Protein AF-A0A831SPD7-F1 (afdb_monomer_lite)

Structure (mmCIF, N/CA/C/O backbone):
data_AF-A0A831SPD7-F1
#
_entry.id   AF-A0A831SPD7-F1
#
loop_
_atom_site.group_PDB
_atom_site.id
_atom_site.type_symbol
_atom_site.label_atom_id
_atom_site.label_alt_id
_atom_site.label_comp_id
_atom_site.label_asym_id
_atom_site.label_entity_id
_atom_site.label_seq_id
_atom_site.pdbx_PDB_ins_code
_atom_site.Cartn_x
_atom_site.Cartn_y
_atom_site.Cartn_z
_atom_site.occupancy
_atom_site.B_iso_or_equiv
_atom_site.auth_seq_id
_atom_site.auth_comp_id
_atom_site.auth_asym_id
_atom_site.auth_atom_id
_atom_site.pdbx_PDB_model_num
ATOM 1 N N . TYR A 1 1 ? -8.892 -6.168 -3.831 1.00 73.38 1 TYR A N 1
ATOM 2 C CA . TYR A 1 1 ? -8.685 -5.115 -2.814 1.00 73.38 1 TYR A CA 1
ATOM 3 C C . TYR A 1 1 ? -8.538 -5.792 -1.459 1.00 73.38 1 TYR A C 1
ATOM 5 O O . TYR A 1 1 ? -9.534 -6.280 -0.953 1.00 73.38 1 TYR A O 1
ATOM 13 N N . ARG A 1 2 ? -7.332 -5.883 -0.871 1.00 89.06 2 ARG A N 1
ATOM 14 C CA . ARG A 1 2 ? -7.082 -6.775 0.288 1.00 89.06 2 ARG A CA 1
ATOM 15 C C . ARG A 1 2 ? -7.954 -6.478 1.513 1.00 89.06 2 ARG A C 1
ATOM 17 O O . ARG A 1 2 ? -8.463 -7.420 2.108 1.00 89.06 2 ARG A O 1
ATOM 24 N N . LEU A 1 3 ? -8.203 -5.203 1.824 1.00 94.00 3 LEU A N 1
ATOM 25 C CA . LEU A 1 3 ? -9.157 -4.793 2.867 1.00 94.00 3 LEU A CA 1
ATOM 26 C C . LEU A 1 3 ? -10.565 -5.357 2.618 1.00 94.00 3 LEU A C 1
ATOM 28 O O . LEU A 1 3 ? -11.160 -5.958 3.507 1.00 94.00 3 LEU A O 1
ATOM 32 N N . LYS A 1 4 ? -11.068 -5.256 1.386 1.00 93.75 4 LYS A N 1
ATOM 33 C CA . LYS A 1 4 ? -12.391 -5.774 1.019 1.00 93.75 4 LYS A CA 1
ATOM 34 C C . LYS A 1 4 ? -12.427 -7.301 0.983 1.00 93.75 4 LYS A C 1
ATOM 36 O O . LYS A 1 4 ? -13.315 -7.903 1.570 1.00 93.75 4 LYS A O 1
ATOM 41 N N . ASP A 1 5 ? -11.448 -7.921 0.332 1.00 90.50 5 ASP A N 1
ATOM 42 C CA . ASP A 1 5 ? -11.459 -9.358 0.040 1.00 90.50 5 ASP A CA 1
ATOM 43 C C . ASP A 1 5 ? -11.154 -10.208 1.284 1.00 90.50 5 ASP A C 1
ATOM 45 O O . ASP A 1 5 ? -11.701 -11.298 1.429 1.00 90.50 5 ASP A O 1
ATOM 49 N N . ARG A 1 6 ? -10.280 -9.725 2.180 1.00 91.94 6 ARG A N 1
ATOM 50 C CA . ARG A 1 6 ? -9.844 -10.463 3.379 1.00 91.94 6 ARG A CA 1
ATOM 51 C C . ARG A 1 6 ? -10.540 -10.005 4.658 1.00 91.94 6 ARG A C 1
ATOM 53 O O . ARG A 1 6 ? -10.794 -10.835 5.522 1.00 91.94 6 ARG A O 1
ATOM 60 N N . TYR A 1 7 ? -10.836 -8.711 4.778 1.00 94.75 7 TYR A N 1
ATOM 61 C CA . TYR A 1 7 ? -11.390 -8.116 6.001 1.00 94.75 7 TYR A CA 1
ATOM 62 C C . TYR A 1 7 ? -12.840 -7.630 5.821 1.00 94.75 7 TYR A C 1
ATOM 64 O O . TYR A 1 7 ? -13.501 -7.244 6.784 1.00 94.75 7 TYR A O 1
ATOM 72 N N . GLY A 1 8 ? -13.381 -7.643 4.597 1.00 95.56 8 GLY A N 1
ATOM 73 C CA . GLY A 1 8 ? -14.715 -7.107 4.325 1.00 95.56 8 GLY A CA 1
ATOM 74 C C . GLY A 1 8 ? -14.842 -5.624 4.682 1.00 95.56 8 GLY A C 1
ATOM 75 O O . GLY A 1 8 ? -15.916 -5.203 5.108 1.00 95.56 8 GLY A O 1
ATOM 76 N N . ILE A 1 9 ? -13.748 -4.862 4.599 1.00 96.38 9 ILE A N 1
ATOM 77 C CA . ILE A 1 9 ? -13.720 -3.412 4.820 1.00 96.38 9 ILE A CA 1
ATOM 78 C C . ILE A 1 9 ? -13.741 -2.731 3.452 1.00 96.38 9 ILE A C 1
ATOM 80 O O . ILE A 1 9 ? -12.911 -3.041 2.595 1.00 96.38 9 ILE A O 1
ATOM 84 N N . ASP A 1 10 ? -14.676 -1.805 3.243 1.00 96.12 10 ASP A N 1
ATOM 85 C CA . ASP A 1 10 ? -14.692 -0.970 2.044 1.00 96.12 10 ASP A CA 1
ATOM 86 C C . ASP A 1 10 ? -13.773 0.249 2.241 1.00 96.12 10 ASP A C 1
ATOM 88 O O . ASP A 1 10 ? -14.102 1.125 3.039 1.00 96.12 10 ASP A O 1
ATOM 92 N N . PRO A 1 11 ? -12.638 0.356 1.524 1.00 94.00 11 PRO A N 1
ATOM 93 C CA . PRO A 1 11 ? -11.753 1.514 1.650 1.00 94.00 11 PRO A CA 1
ATOM 94 C C . PRO A 1 11 ? -12.396 2.819 1.157 1.00 94.00 11 PRO A C 1
ATOM 96 O O . PRO A 1 11 ? -11.889 3.897 1.454 1.00 94.00 11 PRO A O 1
ATOM 99 N N . SER A 1 12 ? -13.502 2.760 0.405 1.00 95.00 12 SER A N 1
ATOM 100 C CA . SER A 1 12 ? -14.238 3.958 -0.020 1.00 95.00 12 SER A CA 1
ATOM 101 C C . SER A 1 12 ? -15.302 4.418 0.974 1.00 95.00 12 SER A C 1
ATOM 103 O O . SER A 1 12 ? -15.853 5.500 0.781 1.00 95.00 12 SER A O 1
ATOM 105 N N . ASN A 1 13 ? -15.597 3.614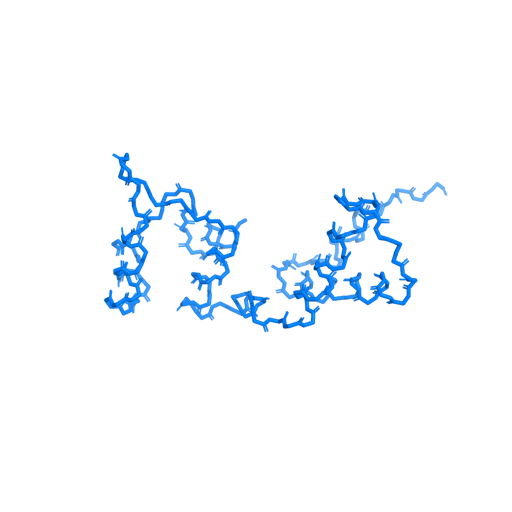 1.997 1.00 96.69 13 ASN A N 1
ATOM 106 C CA . ASN A 1 13 ? -16.519 3.948 3.074 1.00 96.69 13 ASN A CA 1
ATOM 107 C C . ASN A 1 13 ? -16.218 3.074 4.302 1.00 96.69 13 ASN A C 1
ATOM 109 O O . ASN A 1 13 ? -16.866 2.049 4.530 1.00 96.69 13 ASN A O 1
ATOM 113 N N . VAL A 1 14 ? -15.183 3.446 5.052 1.00 97.12 14 VAL A N 1
ATOM 114 C CA . VAL A 1 14 ? -14.714 2.652 6.193 1.00 97.12 14 VAL A CA 1
ATOM 115 C C . VAL A 1 14 ? -15.698 2.742 7.356 1.00 97.12 14 VAL A C 1
ATOM 117 O O . VAL A 1 14 ? -16.052 3.828 7.812 1.00 97.12 14 VAL A O 1
ATOM 120 N N . ASP A 1 15 ? -16.088 1.579 7.872 1.00 97.00 15 ASP A N 1
ATOM 121 C CA . ASP A 1 15 ? -16.881 1.448 9.090 1.00 97.00 15 ASP A CA 1
ATOM 122 C C . ASP A 1 15 ? -15.956 1.360 10.317 1.00 97.00 15 ASP A C 1
ATOM 124 O O . ASP A 1 15 ? -15.337 0.327 10.582 1.00 97.00 15 ASP A O 1
ATOM 128 N N . THR A 1 16 ? -15.845 2.455 11.067 1.00 96.50 16 THR A N 1
ATOM 129 C CA . THR A 1 16 ? -15.024 2.554 12.284 1.00 96.50 16 THR A CA 1
ATOM 130 C C . THR A 1 16 ? -15.581 1.737 13.447 1.00 96.50 16 THR A C 1
ATOM 132 O O . THR A 1 16 ? -14.804 1.259 14.277 1.00 96.50 16 THR A O 1
ATOM 135 N N . TRP A 1 17 ? -16.893 1.473 13.478 1.00 96.56 17 TRP A N 1
ATOM 136 C CA . TRP A 1 17 ? -17.474 0.540 14.443 1.00 96.56 17 TRP A CA 1
ATOM 137 C C . TRP A 1 17 ? -16.943 -0.867 14.200 1.00 96.56 17 TRP A C 1
ATOM 139 O O . TRP A 1 17 ? -16.503 -1.535 15.135 1.00 96.56 17 TRP A O 1
ATOM 149 N N . LYS A 1 18 ? -16.888 -1.282 12.932 1.00 96.81 18 LYS A N 1
ATOM 150 C CA . LYS A 1 18 ? -16.288 -2.559 12.538 1.00 96.81 18 LYS A CA 1
ATOM 151 C C . LYS A 1 18 ? -14.812 -2.649 12.932 1.00 96.81 18 LYS A C 1
ATOM 153 O O . LYS A 1 18 ? -14.383 -3.674 13.456 1.00 96.81 18 LYS A O 1
ATOM 158 N N . LEU A 1 19 ? -14.036 -1.581 12.727 1.00 96.88 19 LEU A N 1
ATOM 159 C CA . LEU A 1 19 ? -12.628 -1.528 13.150 1.00 96.88 19 LEU A CA 1
ATOM 160 C C . LEU A 1 19 ? -12.459 -1.794 14.653 1.00 96.88 19 LEU A C 1
ATOM 162 O O . LEU A 1 19 ? -11.575 -2.550 15.058 1.00 96.88 19 LEU A O 1
ATOM 166 N N . LYS A 1 20 ? -13.333 -1.206 15.470 1.00 97.19 20 LYS A N 1
ATOM 167 C CA . LYS A 1 20 ? -13.317 -1.360 16.926 1.00 97.19 20 LYS A CA 1
ATOM 168 C C . LYS A 1 20 ? -13.821 -2.729 17.379 1.00 97.19 20 LYS A C 1
ATOM 170 O O . LYS A 1 20 ? -13.169 -3.387 18.182 1.00 97.19 20 LYS A O 1
ATOM 175 N N . VAL A 1 21 ? -14.981 -3.156 16.886 1.00 97.00 21 VAL A N 1
ATOM 176 C CA . VAL A 1 21 ? -15.701 -4.327 17.409 1.00 97.00 21 VAL A CA 1
ATOM 177 C C . VAL A 1 21 ? -15.213 -5.632 16.794 1.00 97.00 21 VAL A C 1
ATOM 179 O O . VAL A 1 21 ? -14.939 -6.575 17.533 1.00 97.00 21 VAL A O 1
ATOM 182 N N . ASP A 1 22 ? -15.062 -5.692 15.471 1.00 96.88 22 ASP A N 1
ATOM 183 C CA . ASP A 1 22 ? -14.700 -6.938 14.786 1.00 96.88 22 ASP A CA 1
ATOM 184 C C . ASP A 1 22 ? -13.191 -7.193 14.852 1.00 96.88 22 ASP A C 1
ATOM 186 O O . ASP A 1 22 ? -12.753 -8.340 14.954 1.00 96.88 22 ASP A O 1
ATOM 190 N N . PHE A 1 23 ? -12.387 -6.125 14.789 1.00 96.25 23 PHE A N 1
ATOM 191 C CA . PHE A 1 23 ? -10.924 -6.221 14.724 1.00 96.25 23 PHE A CA 1
ATOM 192 C C . PHE A 1 23 ? -10.208 -5.814 16.013 1.00 96.25 23 PHE A C 1
ATOM 194 O O . PHE A 1 23 ? -8.998 -6.024 16.113 1.00 96.25 23 PHE A O 1
ATOM 201 N N . GLY A 1 24 ? -10.926 -5.276 17.004 1.00 96.50 24 GLY A N 1
ATOM 202 C CA . GLY A 1 24 ? -10.352 -4.934 18.306 1.00 96.50 24 GLY A CA 1
ATOM 203 C C . GLY A 1 24 ? -9.257 -3.870 18.230 1.00 96.50 24 GLY A C 1
ATOM 204 O O . GLY A 1 24 ? -8.313 -3.925 19.021 1.00 96.50 24 GLY A O 1
ATOM 205 N N . LEU A 1 25 ? -9.329 -2.951 17.258 1.00 96.88 25 LEU A N 1
ATOM 206 C CA . LEU A 1 25 ? -8.362 -1.858 17.164 1.00 96.88 25 LEU A CA 1
ATOM 207 C C . LEU A 1 25 ? -8.505 -0.905 18.359 1.00 96.88 25 LEU A C 1
ATOM 209 O O . LEU A 1 25 ? -9.607 -0.662 18.849 1.00 96.88 25 LEU A O 1
ATOM 213 N N . ASP A 1 26 ? -7.367 -0.376 18.817 1.00 96.62 26 ASP A N 1
ATOM 214 C CA . ASP A 1 26 ? -7.301 0.579 19.927 1.00 96.62 26 ASP A CA 1
ATOM 215 C C . ASP A 1 26 ? -8.114 1.845 19.623 1.00 96.62 26 ASP A C 1
ATOM 217 O O . ASP A 1 26 ? -8.138 2.308 18.480 1.00 96.62 26 ASP A O 1
ATOM 221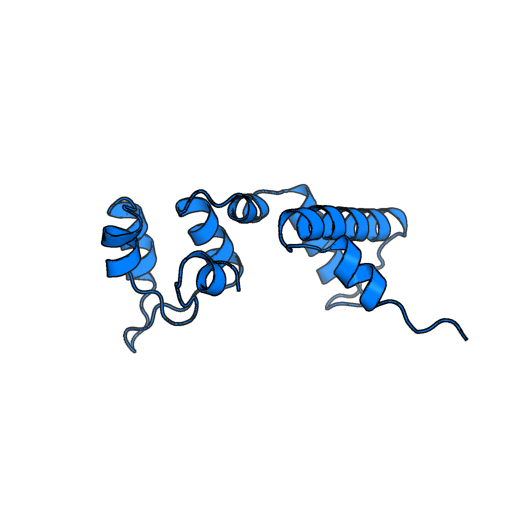 N N . GLU A 1 27 ? -8.731 2.432 20.654 1.00 96.12 27 GLU A N 1
ATOM 222 C CA . GLU A 1 27 ? -9.581 3.621 20.515 1.00 96.12 27 GLU A CA 1
ATOM 223 C C . GLU A 1 27 ? -8.865 4.752 19.777 1.00 96.12 27 GLU A C 1
ATOM 225 O O . GLU A 1 27 ? -9.453 5.378 18.900 1.00 96.12 27 GLU A O 1
ATOM 230 N N . LYS A 1 28 ? -7.573 4.967 20.056 1.00 97.19 28 LYS A N 1
ATOM 231 C CA . LYS A 1 28 ? -6.798 6.034 19.412 1.00 97.19 28 LYS A CA 1
ATOM 232 C C . LYS A 1 28 ? -6.675 5.815 17.910 1.00 97.19 28 LYS A C 1
ATOM 234 O O . LYS A 1 28 ? -6.772 6.763 17.141 1.00 97.19 28 LYS A O 1
ATOM 239 N N . ILE A 1 29 ? -6.477 4.567 17.487 1.00 96.75 29 ILE A N 1
ATOM 240 C CA . ILE A 1 29 ? -6.383 4.215 16.067 1.00 96.75 29 ILE A CA 1
ATOM 241 C C . ILE A 1 29 ? -7.746 4.420 15.401 1.00 96.75 29 ILE A C 1
ATOM 243 O O . ILE A 1 29 ? -7.821 4.990 14.316 1.00 96.75 29 ILE A O 1
ATOM 247 N N . VAL A 1 30 ? -8.829 3.992 16.052 1.00 97.56 30 VAL A N 1
ATOM 248 C CA . VAL A 1 30 ? -10.193 4.170 15.533 1.00 97.56 30 VAL A CA 1
ATOM 249 C C . VAL A 1 30 ? -10.531 5.658 15.389 1.00 97.56 30 VAL A C 1
ATOM 251 O O . VAL A 1 30 ? -11.031 6.064 14.339 1.00 97.56 30 VAL A O 1
ATOM 254 N N . GLU A 1 31 ? -10.189 6.480 16.382 1.00 97.44 31 GLU A N 1
ATOM 255 C CA . GLU A 1 31 ? -10.352 7.938 16.337 1.00 97.44 31 GLU A CA 1
ATOM 256 C C . GLU A 1 31 ? -9.556 8.582 15.193 1.00 97.44 31 GLU A C 1
ATOM 258 O O . GLU A 1 31 ? -10.061 9.488 14.528 1.00 97.44 31 GLU A O 1
ATOM 263 N N . GLU A 1 32 ? -8.334 8.120 14.905 1.00 97.06 32 GLU A N 1
ATOM 264 C CA . GLU A 1 32 ? -7.557 8.619 13.763 1.00 97.06 32 GLU A CA 1
ATOM 265 C C . GLU A 1 32 ? -8.296 8.442 12.430 1.00 97.06 32 GLU A C 1
ATOM 267 O O . GLU A 1 32 ? -8.253 9.346 11.594 1.00 97.06 32 GLU A O 1
ATOM 272 N N . TYR A 1 33 ? -8.981 7.311 12.226 1.00 97.06 33 TYR A N 1
ATOM 273 C CA . TYR A 1 33 ? -9.796 7.082 11.028 1.00 97.06 33 TYR A CA 1
ATOM 274 C C . TYR A 1 33 ? -11.112 7.863 11.067 1.00 97.06 33 TYR A C 1
ATOM 276 O O . TYR A 1 33 ? -11.529 8.397 10.039 1.00 97.06 33 TYR A O 1
ATOM 284 N N . GLU A 1 34 ? -11.744 7.985 12.235 1.00 96.62 34 GLU A N 1
ATOM 285 C CA . GLU A 1 34 ? -12.983 8.751 12.407 1.00 96.62 34 GLU A CA 1
ATOM 286 C C . GLU A 1 34 ? -12.791 10.236 12.063 1.00 96.62 34 GLU A C 1
ATOM 288 O O . GLU A 1 34 ? -13.623 10.835 11.384 1.00 96.62 34 GLU A O 1
ATOM 293 N N . ASN A 1 35 ? -11.641 10.809 12.424 1.00 96.88 35 ASN A N 1
ATOM 294 C CA . ASN A 1 35 ? -11.273 12.188 12.087 1.00 96.88 35 ASN A CA 1
ATOM 295 C C . ASN A 1 35 ? -11.087 12.436 10.576 1.00 96.88 35 ASN A C 1
ATOM 297 O O . ASN A 1 35 ? -10.976 13.586 10.153 1.00 96.88 35 ASN A O 1
ATOM 301 N N . MET A 1 36 ? -11.040 11.383 9.753 1.00 96.44 36 MET A N 1
ATOM 302 C CA . MET A 1 36 ? -10.977 11.486 8.289 1.00 96.44 36 MET A CA 1
ATOM 303 C C . MET A 1 36 ? -12.361 11.518 7.633 1.00 96.44 36 MET A C 1
ATOM 305 O O . MET A 1 36 ? -12.445 11.576 6.403 1.00 96.44 36 MET A O 1
ATOM 309 N N . ARG A 1 37 ? -13.440 11.448 8.420 1.00 96.50 37 ARG A N 1
ATOM 310 C CA . ARG A 1 37 ? -14.808 11.482 7.909 1.00 96.50 37 ARG A CA 1
ATOM 311 C C . ARG A 1 37 ? -15.082 12.824 7.232 1.00 96.50 37 ARG A C 1
ATOM 313 O O . ARG A 1 37 ? -14.877 13.888 7.813 1.00 96.50 37 ARG A O 1
ATOM 320 N N . ASP A 1 38 ? -15.534 12.765 5.986 1.00 94.69 38 ASP A N 1
ATOM 321 C CA . ASP A 1 38 ? -15.861 13.957 5.213 1.00 94.69 38 ASP A CA 1
ATOM 322 C C . ASP A 1 38 ? -17.223 14.559 5.616 1.00 94.69 38 ASP A C 1
ATOM 324 O O . ASP A 1 38 ? -17.966 14.016 6.436 1.00 94.69 38 ASP A O 1
ATOM 328 N N . GLY A 1 39 ? -17.580 15.695 5.007 1.00 93.94 39 GLY A N 1
ATOM 329 C CA . GLY A 1 39 ? -18.859 16.371 5.258 1.00 93.94 39 GLY A CA 1
ATOM 330 C C . GLY A 1 39 ? -20.106 15.569 4.856 1.00 93.94 39 GLY A C 1
ATOM 331 O O . GLY A 1 39 ? -21.206 15.940 5.255 1.00 93.94 39 GLY A O 1
ATOM 332 N N . ASN A 1 40 ? -19.954 14.476 4.101 1.00 93.69 40 ASN A N 1
ATOM 333 C CA . ASN A 1 40 ? -21.037 13.549 3.758 1.00 93.69 40 ASN A CA 1
ATOM 334 C C . ASN A 1 40 ? -21.104 12.357 4.722 1.00 93.69 40 ASN A C 1
ATOM 336 O O . ASN A 1 40 ? -21.926 11.459 4.538 1.00 93.69 40 ASN A O 1
ATOM 340 N N . GLY A 1 41 ? -20.237 12.323 5.732 1.00 94.69 41 GLY A N 1
ATOM 341 C CA . GLY A 1 41 ? -20.165 11.223 6.673 1.00 94.69 41 GLY A CA 1
ATOM 342 C C . GLY A 1 41 ? -19.402 10.012 6.138 1.00 94.69 41 GLY A C 1
ATOM 343 O O . GLY A 1 41 ? -19.577 8.929 6.688 1.00 94.69 41 GLY A O 1
ATOM 344 N N . ILE A 1 42 ? -18.571 10.148 5.100 1.00 96.94 42 ILE A N 1
ATOM 345 C CA . ILE A 1 42 ? -17.854 9.032 4.465 1.00 96.94 42 ILE A CA 1
ATOM 346 C C . ILE A 1 42 ? -16.365 9.092 4.812 1.00 96.94 42 ILE A C 1
ATOM 348 O O . ILE A 1 42 ? -15.739 10.148 4.744 1.00 96.94 42 ILE A O 1
ATOM 352 N N . ILE A 1 43 ? -15.776 7.940 5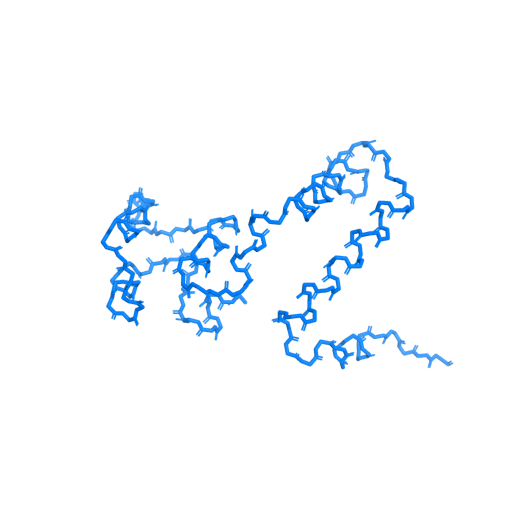.143 1.00 97.38 43 ILE A N 1
ATOM 353 C CA . ILE A 1 43 ? -14.323 7.793 5.307 1.00 97.38 43 ILE A CA 1
ATOM 354 C C . ILE A 1 43 ? -13.772 7.097 4.066 1.00 97.38 43 ILE A C 1
ATOM 356 O O . ILE A 1 43 ? -13.963 5.892 3.881 1.00 97.38 43 ILE A O 1
ATOM 360 N N . LYS A 1 44 ? -13.083 7.863 3.216 1.00 95.94 44 LYS A N 1
ATOM 361 C CA . LYS A 1 44 ? -12.459 7.367 1.986 1.00 95.94 44 LYS A CA 1
ATOM 362 C C . LYS A 1 44 ? -10.943 7.359 2.120 1.00 95.94 44 LYS A C 1
ATOM 364 O O . LYS A 1 44 ? -10.308 8.406 2.240 1.00 95.94 44 LYS A O 1
ATOM 369 N N . LEU A 1 45 ? -10.358 6.174 2.050 1.00 94.94 45 LEU A N 1
ATOM 370 C CA . LEU A 1 45 ? -8.923 5.984 2.151 1.00 94.94 45 LEU A CA 1
ATOM 371 C C . LEU A 1 45 ? -8.243 6.177 0.791 1.00 94.94 45 LEU A C 1
ATOM 373 O O . LEU A 1 45 ? -8.734 5.778 -0.266 1.00 94.94 45 LEU A O 1
ATOM 377 N N . THR A 1 46 ? -7.071 6.806 0.827 1.00 92.00 46 THR A N 1
ATOM 378 C CA . THR A 1 46 ? -6.113 6.755 -0.283 1.00 92.00 46 THR A CA 1
ATOM 379 C C . THR A 1 46 ? -5.332 5.445 -0.216 1.00 92.00 46 THR A C 1
ATOM 381 O O . THR A 1 46 ? -5.258 4.825 0.840 1.00 92.00 46 THR A O 1
ATOM 384 N N . LEU A 1 47 ? -4.638 5.060 -1.292 1.00 88.44 47 LEU A N 1
ATOM 385 C CA . LEU A 1 47 ? -3.814 3.841 -1.292 1.00 88.44 47 LEU A CA 1
ATOM 386 C C . LEU A 1 47 ? -2.786 3.805 -0.138 1.00 88.44 47 LEU A C 1
ATOM 388 O O . LEU A 1 47 ? -2.535 2.759 0.449 1.00 88.44 47 LEU A O 1
ATOM 392 N N . SER A 1 48 ? -2.208 4.953 0.228 1.00 89.38 48 SER A N 1
ATOM 393 C CA . SER A 1 48 ? -1.280 5.044 1.367 1.00 89.38 48 SER A CA 1
ATOM 394 C C . SER A 1 48 ? -1.970 4.782 2.711 1.00 89.38 48 SER A C 1
ATOM 396 O O . SER A 1 48 ? -1.356 4.236 3.632 1.00 89.38 48 SER A O 1
ATOM 398 N N . LEU A 1 49 ? -3.235 5.181 2.849 1.00 93.88 49 LEU A N 1
ATOM 399 C CA . LEU A 1 49 ? -4.038 4.910 4.039 1.00 93.88 49 LEU A CA 1
ATOM 400 C C . LEU A 1 49 ? -4.563 3.470 4.052 1.00 93.88 49 LEU A C 1
ATOM 402 O O . LEU A 1 49 ? -4.597 2.880 5.125 1.00 93.88 49 LEU A O 1
ATOM 406 N N . ASP A 1 50 ? -4.839 2.865 2.894 1.00 93.94 50 ASP A N 1
ATOM 407 C CA . ASP A 1 50 ? -5.153 1.432 2.793 1.00 93.94 50 ASP A CA 1
ATOM 408 C C . ASP A 1 50 ? -4.024 0.579 3.380 1.00 93.94 50 ASP A C 1
ATOM 410 O O . ASP A 1 50 ? -4.266 -0.297 4.209 1.00 93.94 50 ASP A O 1
ATOM 414 N N . PHE A 1 51 ? -2.771 0.856 2.994 1.00 93.44 51 PHE A N 1
ATOM 415 C CA . PHE A 1 51 ? -1.620 0.148 3.560 1.00 93.44 51 PHE A CA 1
ATOM 416 C C . PHE A 1 51 ? -1.424 0.440 5.051 1.00 93.44 51 PHE A C 1
ATOM 418 O O . PHE A 1 51 ? -1.030 -0.460 5.788 1.00 93.44 51 PHE A O 1
ATOM 425 N N . LYS A 1 52 ? -1.731 1.661 5.517 1.00 94.94 52 LYS A N 1
ATOM 426 C CA . LYS A 1 52 ? -1.702 1.978 6.955 1.00 94.94 52 LYS A CA 1
ATOM 427 C C . LYS A 1 52 ? -2.702 1.110 7.717 1.00 94.94 52 LYS A C 1
ATOM 429 O O . LYS A 1 52 ? -2.308 0.452 8.669 1.00 94.94 52 LYS A O 1
ATOM 434 N N . LEU A 1 53 ? -3.947 1.044 7.252 1.00 96.12 53 LEU A N 1
ATOM 435 C CA . LEU A 1 53 ? -4.985 0.254 7.906 1.00 96.12 53 LEU A CA 1
ATOM 436 C C . LEU A 1 53 ? -4.655 -1.240 7.878 1.00 96.12 53 LEU A C 1
ATOM 438 O O . LEU A 1 53 ? -4.820 -1.926 8.880 1.00 96.12 53 LEU A O 1
ATOM 442 N N . LEU A 1 54 ? -4.120 -1.749 6.765 1.0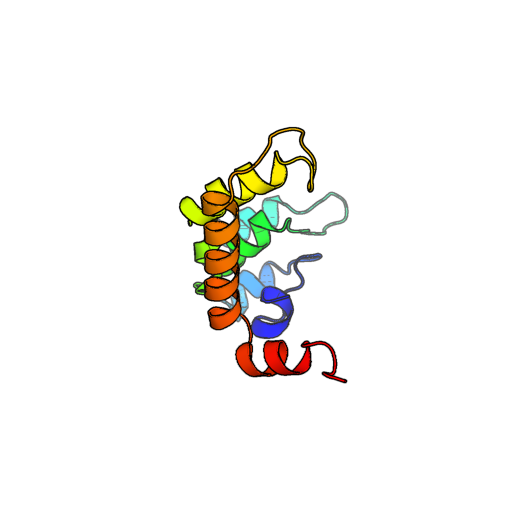0 95.62 54 LEU A N 1
ATOM 443 C CA . LEU A 1 54 ? -3.604 -3.120 6.703 1.00 95.62 54 LEU A CA 1
ATOM 444 C C . LEU A 1 54 ? -2.506 -3.365 7.747 1.00 95.62 54 LEU A C 1
ATOM 446 O O . LEU A 1 54 ? -2.496 -4.425 8.368 1.00 95.62 54 LEU A O 1
ATOM 450 N N . LYS A 1 55 ? -1.622 -2.390 7.982 1.00 95.25 55 LYS A N 1
ATOM 451 C CA . LYS A 1 55 ? -0.587 -2.480 9.017 1.00 95.25 55 LYS A CA 1
ATOM 452 C C . LYS A 1 55 ? -1.183 -2.492 10.424 1.00 95.25 55 LYS A C 1
ATOM 454 O O . LYS A 1 55 ? -0.787 -3.323 11.238 1.00 95.25 55 LYS A O 1
ATOM 459 N N . ASP A 1 56 ? -2.156 -1.625 10.698 1.00 95.75 56 ASP A N 1
ATOM 460 C CA . ASP A 1 56 ? -2.858 -1.578 11.989 1.00 95.75 56 ASP A CA 1
ATOM 461 C C . ASP A 1 56 ? -3.585 -2.908 12.274 1.00 95.75 56 ASP A C 1
ATOM 463 O O . ASP A 1 56 ? -3.590 -3.398 13.403 1.00 95.75 56 ASP A O 1
ATOM 467 N N . LEU A 1 57 ? -4.096 -3.560 11.223 1.00 95.69 57 LEU A N 1
ATOM 468 C CA . LEU A 1 57 ? -4.677 -4.910 11.248 1.00 95.69 57 LEU A CA 1
ATOM 469 C C . LEU A 1 57 ? -3.632 -6.044 11.283 1.00 95.69 57 LEU A C 1
ATO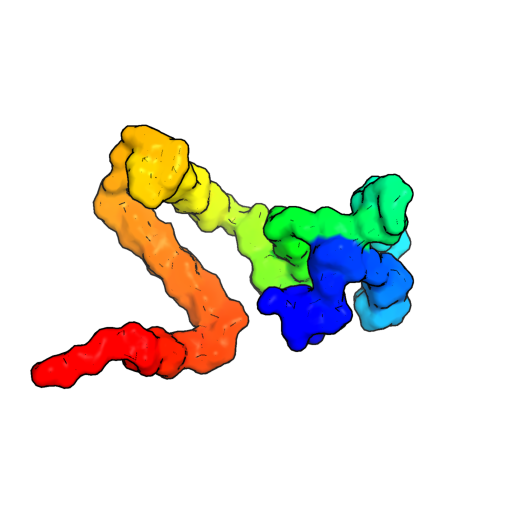M 471 O O . LEU A 1 57 ? -3.999 -7.221 11.204 1.00 95.69 57 LEU A O 1
ATOM 475 N N . LYS A 1 58 ? -2.337 -5.714 11.394 1.00 93.56 58 LYS A N 1
ATOM 476 C CA . LYS A 1 58 ? -1.196 -6.647 11.390 1.00 93.56 58 LYS A CA 1
ATOM 477 C C . LYS A 1 58 ? -1.140 -7.543 10.145 1.00 93.56 58 LYS A C 1
ATOM 479 O O . LYS A 1 58 ? -0.663 -8.677 10.206 1.00 93.56 58 LYS A O 1
ATOM 484 N N . ASP A 1 59 ? -1.639 -7.055 9.011 1.00 93.19 59 ASP A N 1
ATOM 485 C CA . ASP A 1 59 ? -1.479 -7.716 7.720 1.00 93.19 59 ASP A CA 1
ATOM 486 C C . ASP A 1 59 ? -0.062 -7.466 7.182 1.00 93.19 59 ASP A C 1
ATOM 488 O O . ASP A 1 59 ? 0.385 -6.326 7.081 1.00 93.19 59 ASP A O 1
ATOM 492 N N . GLU A 1 60 ? 0.619 -8.534 6.766 1.00 88.38 60 GLU A N 1
ATOM 493 C CA . GLU A 1 60 ? 1.976 -8.515 6.189 1.00 88.38 60 GLU A CA 1
ATOM 494 C C . GLU A 1 60 ? 2.166 -7.556 4.997 1.00 88.38 60 GLU A C 1
ATOM 496 O O . GLU A 1 60 ? 3.294 -7.184 4.673 1.00 88.38 60 GLU A O 1
ATOM 501 N N . ILE A 1 61 ? 1.089 -7.191 4.294 1.00 89.88 61 ILE A N 1
ATOM 502 C CA . ILE A 1 61 ? 1.141 -6.245 3.173 1.00 89.88 61 ILE A CA 1
ATOM 503 C C . ILE A 1 61 ? 1.166 -4.797 3.665 1.00 89.88 61 ILE A C 1
ATOM 505 O O . ILE A 1 61 ? 1.645 -3.918 2.947 1.00 89.88 61 ILE A O 1
ATOM 509 N N . GLY A 1 62 ? 0.699 -4.530 4.886 1.00 91.25 62 GLY A N 1
ATOM 510 C CA . GLY A 1 62 ? 0.766 -3.202 5.489 1.00 91.25 62 GLY A CA 1
ATOM 511 C C . GLY A 1 62 ? 2.198 -2.677 5.619 1.00 91.25 62 GLY A C 1
ATOM 512 O O . GLY A 1 62 ? 2.442 -1.484 5.430 1.00 91.25 62 GLY A O 1
ATOM 513 N N . ASP A 1 63 ? 3.162 -3.577 5.826 1.00 89.50 63 ASP A N 1
ATOM 514 C CA . ASP A 1 63 ? 4.584 -3.243 5.965 1.00 89.50 63 ASP A CA 1
ATOM 515 C C . ASP A 1 63 ? 5.206 -2.668 4.684 1.00 89.50 63 ASP A C 1
ATOM 517 O O . ASP A 1 63 ? 6.225 -1.979 4.747 1.00 89.50 63 ASP A O 1
ATOM 521 N N . LEU A 1 64 ? 4.576 -2.859 3.515 1.00 90.00 64 LEU A N 1
ATOM 522 C CA . LEU A 1 64 ? 5.045 -2.264 2.256 1.00 90.00 64 LEU A CA 1
ATOM 523 C C . LEU A 1 64 ? 5.085 -0.733 2.309 1.00 90.00 64 LEU A C 1
ATOM 525 O O . LEU A 1 64 ? 5.844 -0.114 1.565 1.00 90.00 64 LEU A O 1
ATOM 529 N N . LYS A 1 65 ? 4.303 -0.112 3.202 1.00 86.31 65 LYS A N 1
ATOM 530 C CA . LYS A 1 65 ? 4.340 1.336 3.433 1.00 86.31 65 LYS A CA 1
ATOM 531 C C . LYS A 1 65 ? 5.670 1.816 4.018 1.00 86.31 65 LYS A C 1
ATOM 533 O O . LYS A 1 65 ? 6.004 2.986 3.868 1.00 86.31 65 LYS A O 1
ATOM 538 N N . GLU A 1 66 ? 6.414 0.941 4.685 1.00 88.81 66 GLU A N 1
ATOM 539 C CA . GLU A 1 66 ? 7.699 1.261 5.318 1.00 88.81 66 GLU A CA 1
ATOM 540 C C . GLU A 1 66 ? 8.895 0.697 4.550 1.00 88.81 66 GLU A C 1
ATOM 542 O O . GLU A 1 66 ? 10.047 0.937 4.920 1.00 88.81 66 GLU A O 1
ATOM 547 N N . ASP A 1 67 ? 8.636 -0.014 3.452 1.00 91.94 67 ASP A N 1
ATOM 548 C CA . ASP A 1 67 ? 9.663 -0.550 2.577 1.00 91.94 67 ASP A CA 1
ATOM 549 C C . ASP A 1 67 ? 10.349 0.592 1.811 1.00 91.94 67 ASP A C 1
ATOM 551 O O . ASP A 1 67 ? 9.933 1.012 0.730 1.00 91.94 67 ASP A O 1
ATOM 555 N N . LYS A 1 68 ? 11.424 1.117 2.407 1.00 93.88 68 LYS A N 1
ATOM 556 C CA . LYS A 1 68 ? 12.206 2.234 1.859 1.00 93.88 68 LYS A CA 1
ATOM 557 C C . LYS A 1 68 ? 12.718 1.955 0.450 1.00 93.88 68 LYS A C 1
ATOM 559 O O . LYS A 1 68 ? 12.790 2.878 -0.355 1.00 93.88 68 LYS A O 1
ATOM 564 N N . GLU A 1 69 ? 13.073 0.706 0.160 1.00 95.00 69 GLU A N 1
ATOM 565 C CA . GLU A 1 69 ? 13.539 0.314 -1.165 1.00 95.00 69 GLU A CA 1
ATOM 566 C C . GLU A 1 69 ? 12.397 0.402 -2.180 1.00 95.00 69 GLU A C 1
ATOM 568 O O . GLU A 1 69 ? 12.560 1.005 -3.240 1.00 95.00 69 GLU A O 1
ATOM 573 N N . LEU A 1 70 ? 11.225 -0.147 -1.851 1.00 93.94 70 LEU A N 1
ATOM 574 C CA . LEU A 1 70 ? 10.045 -0.043 -2.706 1.00 93.94 70 LEU A CA 1
ATOM 575 C C . LEU A 1 70 ? 9.657 1.420 -2.952 1.00 93.94 70 LEU A C 1
ATOM 577 O O . LEU A 1 70 ? 9.375 1.789 -4.091 1.00 93.94 70 LEU A O 1
ATOM 581 N N . LEU A 1 71 ? 9.653 2.250 -1.907 1.00 92.75 71 LEU A N 1
ATOM 582 C CA . LEU A 1 71 ? 9.312 3.670 -2.014 1.00 92.75 71 LEU A CA 1
ATOM 583 C C . LEU A 1 71 ? 10.298 4.439 -2.904 1.00 92.75 71 LEU A C 1
ATOM 585 O O . LEU A 1 71 ? 9.866 5.235 -3.739 1.00 92.75 71 LEU A O 1
ATOM 589 N N . ASP A 1 72 ? 11.602 4.184 -2.770 1.00 95.38 72 ASP A N 1
ATOM 590 C CA . ASP A 1 72 ? 12.632 4.772 -3.635 1.00 95.38 72 ASP A CA 1
ATOM 591 C C . ASP A 1 72 ? 12.450 4.344 -5.099 1.00 95.38 72 ASP A C 1
ATOM 593 O O . ASP A 1 72 ? 12.427 5.184 -6.002 1.00 95.38 72 ASP A O 1
ATOM 597 N N . LEU A 1 73 ? 12.233 3.049 -5.346 1.00 95.88 73 LEU A N 1
ATOM 598 C CA . LEU A 1 73 ? 12.016 2.527 -6.697 1.00 95.88 73 LEU A CA 1
ATOM 599 C C . LEU A 1 73 ? 10.728 3.078 -7.331 1.00 95.88 73 LEU A C 1
ATOM 601 O O . LEU A 1 73 ? 10.727 3.422 -8.514 1.00 95.88 73 LEU A O 1
ATOM 605 N N . LEU A 1 74 ? 9.644 3.211 -6.559 1.00 93.12 74 LEU A N 1
ATOM 606 C CA . LEU A 1 74 ? 8.398 3.837 -7.014 1.00 93.12 74 LEU A CA 1
ATOM 607 C C . LEU A 1 74 ? 8.595 5.317 -7.342 1.00 93.12 74 LEU A C 1
ATOM 609 O O . LEU A 1 74 ? 8.081 5.783 -8.360 1.00 93.12 74 LEU A O 1
ATOM 613 N N . SER A 1 75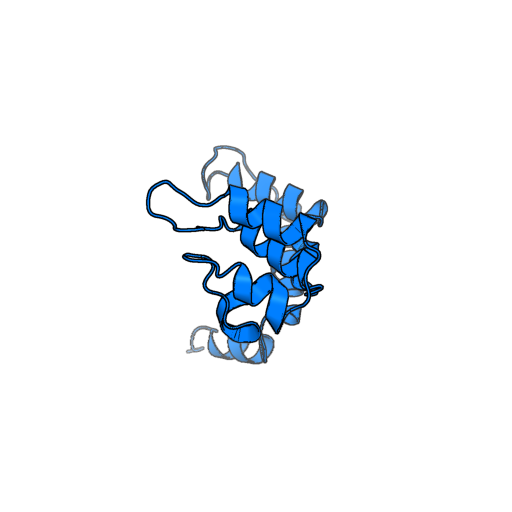 ? 9.346 6.043 -6.510 1.00 94.00 75 SER A N 1
ATOM 614 C CA . SER A 1 75 ? 9.684 7.447 -6.754 1.00 94.00 75 SER A CA 1
ATOM 615 C C . SER A 1 75 ? 10.423 7.604 -8.084 1.00 94.00 75 SER A C 1
ATOM 617 O O . SER A 1 75 ? 9.969 8.347 -8.956 1.00 94.00 75 SER A O 1
ATOM 619 N N . LYS A 1 76 ? 11.475 6.801 -8.297 1.00 94.44 76 LYS A N 1
ATOM 620 C CA . LYS A 1 76 ? 12.234 6.765 -9.556 1.00 94.44 76 LYS A CA 1
ATOM 621 C C . LYS A 1 76 ? 11.344 6.418 -10.746 1.00 94.44 76 LYS A C 1
ATOM 623 O O . LYS A 1 76 ? 11.356 7.131 -11.744 1.00 94.44 76 LYS A O 1
ATOM 628 N N . ARG A 1 77 ? 10.515 5.367 -10.645 1.00 93.31 77 ARG A N 1
ATOM 629 C CA . ARG A 1 77 ? 9.555 4.999 -11.703 1.00 93.31 77 ARG A CA 1
ATOM 630 C C . ARG A 1 77 ? 8.651 6.172 -12.044 1.00 93.31 77 ARG A C 1
ATOM 632 O O . ARG A 1 77 ? 8.443 6.438 -13.222 1.00 93.31 77 ARG A O 1
ATOM 639 N N . ASN A 1 78 ? 8.108 6.858 -11.044 1.00 92.69 78 ASN A N 1
ATOM 640 C CA . ASN A 1 78 ? 7.168 7.954 -11.255 1.00 92.69 78 ASN A CA 1
ATOM 641 C C . ASN A 1 78 ? 7.822 9.179 -11.900 1.00 92.69 78 ASN A C 1
ATOM 643 O O . ASN A 1 78 ? 7.174 9.818 -12.728 1.00 92.69 78 ASN A O 1
ATOM 647 N N . SER A 1 79 ? 9.091 9.463 -11.597 1.00 93.75 79 SER A N 1
ATOM 648 C CA . SER A 1 79 ? 9.844 10.538 -12.251 1.00 93.75 79 SER A CA 1
ATOM 649 C C . SER A 1 79 ? 10.287 10.195 -13.675 1.00 93.75 79 SER A C 1
ATOM 651 O O . SER A 1 79 ? 10.826 11.062 -14.359 1.00 93.75 79 SER A O 1
ATOM 653 N N . SER A 1 80 ? 10.062 8.962 -14.141 1.00 94.94 80 SER A N 1
ATOM 654 C CA . SER A 1 80 ? 10.514 8.533 -15.462 1.00 94.94 80 SER A CA 1
ATOM 655 C C . SER A 1 80 ? 9.613 8.935 -16.623 1.00 94.94 80 SER A C 1
ATOM 657 O O . SER A 1 80 ? 8.403 9.109 -16.452 1.00 94.94 80 SER A O 1
ATOM 659 N N . ILE A 1 81 ? 10.215 8.993 -17.817 1.00 93.06 81 ILE A N 1
ATOM 660 C CA . ILE A 1 81 ? 9.565 9.343 -19.096 1.00 93.06 81 ILE A CA 1
ATOM 661 C C . ILE A 1 81 ? 8.346 8.458 -19.398 1.00 93.06 81 ILE A C 1
ATOM 663 O O . ILE A 1 81 ? 7.337 8.937 -19.905 1.00 93.06 81 ILE A O 1
ATOM 667 N N . LEU A 1 82 ? 8.414 7.163 -19.073 1.00 89.94 82 LEU A N 1
ATOM 668 C CA . LEU A 1 82 ? 7.325 6.210 -19.334 1.00 89.94 82 LEU A CA 1
ATOM 669 C C . LEU A 1 82 ? 6.204 6.253 -18.281 1.00 89.94 82 LEU A C 1
ATOM 671 O O . LEU A 1 82 ? 5.245 5.484 -18.365 1.00 89.94 82 LEU A O 1
ATOM 675 N N . ALA A 1 83 ? 6.333 7.109 -17.269 1.00 90.69 83 ALA A N 1
ATOM 676 C CA . ALA A 1 83 ? 5.333 7.317 -16.237 1.00 90.69 83 ALA A CA 1
ATOM 677 C C . ALA A 1 83 ? 4.777 8.742 -16.312 1.00 90.69 83 ALA A C 1
ATOM 679 O O . ALA A 1 83 ? 3.878 9.010 -17.105 1.00 90.69 83 ALA A O 1
ATOM 680 N N . HIS A 1 84 ? 5.277 9.640 -15.463 1.00 90.00 84 HIS A N 1
ATOM 681 C CA . HIS A 1 84 ? 4.762 11.000 -15.321 1.00 90.00 84 HIS A CA 1
ATOM 682 C C . HIS A 1 84 ? 5.861 12.069 -15.300 1.00 90.00 84 HIS A C 1
ATOM 684 O O . HIS A 1 84 ? 5.534 13.247 -15.183 1.00 90.00 84 HIS A O 1
ATOM 690 N N . GLY A 1 85 ? 7.140 11.692 -15.387 1.00 92.38 85 GLY A N 1
ATOM 691 C CA . GLY A 1 85 ? 8.256 12.635 -15.353 1.00 92.38 85 GLY A CA 1
ATOM 692 C C . GLY A 1 85 ? 9.084 12.618 -16.634 1.00 92.38 85 GLY A C 1
ATOM 693 O O . GLY A 1 85 ? 8.626 12.158 -17.675 1.00 92.38 85 GLY A O 1
ATOM 694 N N . LEU A 1 86 ? 10.299 13.159 -16.559 1.00 93.75 86 LEU A N 1
ATOM 695 C CA . LEU A 1 86 ? 11.207 13.312 -17.703 1.00 93.75 86 LEU A CA 1
ATOM 696 C C . LEU A 1 86 ? 12.571 12.643 -17.475 1.00 93.75 86 LEU A C 1
ATOM 698 O O . LEU A 1 86 ? 13.431 12.694 -18.351 1.00 93.75 86 LEU A O 1
ATOM 702 N N . GLU A 1 87 ? 12.768 11.997 -16.324 1.00 94.12 87 GLU A N 1
ATOM 703 C CA . GLU A 1 87 ? 14.053 11.409 -15.954 1.00 94.12 87 GLU A CA 1
ATOM 704 C C . GLU A 1 87 ? 14.264 10.053 -16.654 1.00 94.12 87 GLU A C 1
ATOM 706 O O . GLU A 1 87 ? 13.386 9.183 -16.630 1.00 94.12 87 GLU A O 1
ATOM 711 N N . PRO A 1 88 ? 15.419 9.805 -17.287 1.00 93.12 88 PRO A N 1
ATOM 712 C CA . PRO A 1 88 ? 15.756 8.468 -17.755 1.00 93.12 88 PRO A CA 1
ATOM 713 C C . PRO A 1 88 ? 16.044 7.535 -16.564 1.00 93.12 88 PRO A C 1
ATOM 715 O O . PRO A 1 88 ? 16.622 7.942 -15.559 1.00 93.12 88 PRO A O 1
ATOM 718 N N . ILE A 1 89 ? 15.669 6.259 -16.689 1.00 93.94 89 ILE A N 1
ATOM 719 C CA . ILE A 1 89 ? 15.997 5.201 -15.721 1.00 93.94 89 ILE A CA 1
ATOM 720 C C . ILE A 1 89 ? 16.993 4.230 -16.354 1.00 93.94 89 ILE A C 1
ATOM 722 O O . ILE A 1 89 ? 16.820 3.821 -17.502 1.00 93.94 89 ILE A O 1
ATOM 726 N N . ASP A 1 90 ? 18.003 3.820 -15.589 1.00 94.00 90 ASP A N 1
ATOM 727 C CA . ASP A 1 90 ? 18.949 2.788 -16.000 1.00 94.00 90 ASP A CA 1
ATOM 728 C C . ASP A 1 90 ? 18.367 1.363 -15.887 1.00 94.00 90 ASP A C 1
ATOM 730 O O . ASP A 1 90 ? 17.485 1.066 -15.076 1.00 94.00 90 ASP A O 1
ATOM 734 N N . GLU A 1 91 ? 18.906 0.444 -16.689 1.00 95.38 91 GLU A N 1
ATOM 735 C CA . GLU A 1 91 ? 18.445 -0.947 -16.757 1.00 95.38 91 GLU A CA 1
ATOM 736 C C . GLU A 1 91 ? 18.483 -1.661 -15.397 1.00 95.38 91 GLU A C 1
ATOM 738 O O . GLU A 1 91 ? 17.580 -2.440 -15.081 1.00 95.38 91 GLU A O 1
ATOM 743 N N . LYS A 1 92 ? 19.502 -1.398 -14.571 1.00 96.44 92 LYS A N 1
ATOM 744 C CA . LYS A 1 92 ? 19.656 -2.056 -13.269 1.00 96.44 92 LYS A CA 1
ATOM 745 C C . LYS A 1 92 ? 18.536 -1.631 -12.322 1.00 96.44 92 LYS A C 1
ATOM 747 O O . LYS A 1 92 ? 17.938 -2.492 -11.676 1.00 96.44 92 LYS A O 1
ATOM 752 N N . THR A 1 93 ? 18.214 -0.341 -12.270 1.00 94.75 93 THR A N 1
ATOM 753 C CA . THR A 1 93 ? 17.087 0.180 -11.482 1.00 94.75 93 THR A CA 1
ATOM 754 C C . THR A 1 93 ? 15.755 -0.394 -11.970 1.00 94.75 93 THR A C 1
ATOM 756 O O . THR A 1 93 ? 14.952 -0.855 -11.154 1.00 94.75 93 THR A O 1
ATOM 759 N N . ALA A 1 94 ? 15.528 -0.443 -13.286 1.00 94.56 94 ALA A N 1
ATOM 760 C CA . ALA A 1 94 ? 14.303 -1.010 -13.854 1.00 94.56 94 ALA A CA 1
ATOM 761 C C . ALA A 1 94 ? 14.137 -2.503 -13.515 1.00 94.56 94 ALA A C 1
ATOM 763 O O . ALA A 1 94 ? 13.072 -2.922 -13.053 1.00 94.56 94 ALA A O 1
ATOM 764 N N . LYS A 1 95 ? 15.201 -3.302 -13.674 1.00 97.12 95 LYS A N 1
ATOM 765 C CA . LYS A 1 95 ? 15.207 -4.724 -13.291 1.00 97.12 95 LYS A CA 1
ATOM 766 C C . LYS A 1 95 ? 14.960 -4.908 -11.799 1.00 97.12 95 LYS A C 1
ATOM 768 O O . LYS A 1 95 ? 14.158 -5.758 -11.422 1.00 97.12 95 LYS A O 1
ATOM 773 N N . ARG A 1 96 ? 15.579 -4.080 -10.952 1.00 97.44 96 ARG A N 1
ATOM 774 C CA . ARG A 1 96 ? 15.376 -4.157 -9.502 1.00 97.44 96 ARG A CA 1
ATOM 775 C C . ARG A 1 96 ? 13.928 -3.872 -9.110 1.00 97.44 96 ARG A C 1
ATOM 777 O O . ARG A 1 96 ? 13.372 -4.583 -8.277 1.00 97.44 96 ARG A O 1
ATOM 784 N N . PHE A 1 97 ? 13.301 -2.875 -9.736 1.00 96.06 97 PHE A N 1
ATOM 785 C CA . PHE A 1 97 ? 11.880 -2.597 -9.528 1.00 96.06 97 PHE A CA 1
ATOM 786 C C . PHE A 1 97 ? 11.000 -3.778 -9.947 1.00 96.06 97 PHE A C 1
ATOM 788 O O . PHE A 1 97 ? 10.122 -4.185 -9.187 1.00 96.06 97 PHE A O 1
ATOM 795 N N . TYR A 1 98 ? 11.274 -4.377 -11.107 1.00 95.25 98 TYR A N 1
ATOM 796 C CA . TYR A 1 98 ? 10.556 -5.561 -11.577 1.00 95.25 98 TYR A CA 1
ATOM 797 C C . TYR A 1 98 ? 10.656 -6.739 -10.593 1.00 95.25 98 TYR A C 1
ATOM 799 O O . TYR A 1 98 ? 9.635 -7.304 -10.200 1.00 95.25 98 TYR A O 1
ATOM 807 N N . GLU A 1 99 ? 11.863 -7.073 -10.134 1.00 96.81 99 GLU A N 1
ATOM 808 C CA . GLU A 1 99 ? 12.084 -8.131 -9.138 1.00 96.81 99 GLU A CA 1
ATOM 809 C C . GLU A 1 99 ? 11.316 -7.870 -7.840 1.00 96.81 99 GLU A C 1
ATOM 811 O O . GLU A 1 99 ? 10.656 -8.774 -7.321 1.00 96.81 99 GLU A O 1
ATOM 816 N N . LYS A 1 100 ? 11.357 -6.627 -7.344 1.00 95.69 100 LYS A N 1
ATOM 817 C CA . LYS A 1 100 ? 10.658 -6.224 -6.120 1.00 95.69 100 LYS A CA 1
ATOM 818 C C . LYS A 1 100 ? 9.145 -6.392 -6.252 1.00 95.69 100 LYS A C 1
ATOM 820 O O . LYS A 1 100 ? 8.499 -6.932 -5.356 1.00 95.69 100 LYS A O 1
ATOM 825 N N . VAL A 1 101 ? 8.574 -5.983 -7.386 1.00 93.50 101 VAL A N 1
ATOM 826 C CA . VAL A 1 101 ? 7.143 -6.165 -7.671 1.00 93.50 101 VAL A CA 1
ATOM 827 C C . VAL A 1 101 ? 6.781 -7.650 -7.731 1.00 93.50 101 VAL A C 1
ATOM 829 O O . VAL A 1 101 ? 5.759 -8.040 -7.166 1.00 93.50 101 VAL A O 1
ATOM 832 N N . LEU A 1 102 ? 7.612 -8.497 -8.349 1.00 94.06 102 LEU A N 1
ATOM 833 C CA . LEU A 1 102 ? 7.377 -9.945 -8.380 1.00 94.06 102 LEU A CA 1
ATOM 834 C C . LEU A 1 102 ? 7.426 -10.582 -6.988 1.00 94.06 102 LEU A C 1
ATOM 836 O O . LEU A 1 102 ? 6.613 -11.458 -6.691 1.00 94.06 102 LEU A O 1
ATOM 840 N N . GLU A 1 103 ? 8.365 -10.170 -6.136 1.00 93.06 103 GLU A N 1
ATOM 841 C CA . GLU A 1 103 ? 8.451 -10.636 -4.748 1.00 93.06 103 GLU A CA 1
ATOM 842 C C . GLU A 1 103 ? 7.156 -10.325 -3.987 1.00 93.06 103 GLU A C 1
ATOM 844 O O . GLU A 1 103 ? 6.542 -11.218 -3.396 1.00 93.06 103 GLU A O 1
ATOM 849 N N . ILE A 1 104 ? 6.696 -9.075 -4.074 1.00 92.00 104 ILE A N 1
ATOM 850 C CA . ILE A 1 104 ? 5.450 -8.629 -3.450 1.00 92.00 104 ILE A CA 1
ATOM 851 C C . ILE A 1 104 ? 4.267 -9.412 -4.018 1.00 92.00 104 ILE A C 1
ATOM 853 O O . ILE A 1 104 ? 3.456 -9.940 -3.257 1.00 92.00 104 ILE A O 1
ATOM 857 N N . ALA A 1 105 ? 4.167 -9.545 -5.341 1.00 91.50 105 ALA A N 1
ATOM 858 C CA . ALA A 1 105 ? 3.059 -10.233 -5.992 1.00 91.50 105 ALA A CA 1
ATOM 859 C C . ALA A 1 105 ? 2.965 -11.711 -5.580 1.00 91.50 105 ALA A C 1
ATOM 861 O O . ALA A 1 105 ? 1.869 -12.185 -5.281 1.00 91.50 105 ALA A O 1
ATOM 862 N N . ARG A 1 106 ? 4.099 -12.416 -5.465 1.00 91.00 106 ARG A N 1
ATOM 863 C CA . ARG A 1 106 ? 4.147 -13.808 -4.977 1.00 91.00 106 ARG A CA 1
ATOM 864 C C . ARG A 1 106 ? 3.626 -13.958 -3.553 1.00 91.00 106 ARG A C 1
ATOM 866 O O . ARG A 1 106 ? 2.959 -14.945 -3.261 1.00 91.00 106 ARG A O 1
ATOM 873 N N . ARG A 1 107 ? 3.917 -12.991 -2.681 1.00 87.44 107 ARG A N 1
ATOM 874 C CA . ARG A 1 107 ? 3.416 -12.966 -1.296 1.00 87.44 107 ARG A CA 1
ATOM 875 C C . ARG A 1 107 ? 1.937 -12.584 -1.222 1.00 87.44 107 ARG A C 1
ATOM 877 O O . ARG A 1 107 ? 1.218 -13.014 -0.329 1.00 87.44 107 ARG A O 1
ATOM 884 N N . SER A 1 108 ? 1.480 -11.771 -2.168 1.00 85.31 108 SER A N 1
ATOM 885 C CA . SER A 1 108 ? 0.182 -11.098 -2.088 1.00 85.31 108 SER A CA 1
ATOM 886 C C . SER A 1 108 ? -0.943 -11.818 -2.819 1.00 85.31 108 SER A C 1
ATOM 888 O O . SER A 1 108 ? -2.109 -11.669 -2.450 1.00 85.31 108 SER A O 1
ATOM 890 N N . ILE A 1 109 ? -0.611 -12.557 -3.878 1.00 87.06 109 ILE A N 1
ATOM 891 C CA . ILE A 1 109 ? -1.569 -13.141 -4.813 1.00 87.06 109 ILE A CA 1
ATOM 892 C C . ILE A 1 109 ? -1.484 -14.662 -4.729 1.00 87.06 109 ILE A C 1
ATOM 894 O O . ILE A 1 109 ? -0.465 -15.276 -5.046 1.00 87.06 109 ILE A O 1
ATOM 898 N N . LYS A 1 110 ? -2.602 -15.288 -4.359 1.00 86.38 110 LYS A N 1
ATOM 899 C CA . LYS A 1 110 ? -2.722 -16.746 -4.372 1.00 86.38 110 LYS A CA 1
ATOM 900 C C . LYS A 1 110 ? -2.518 -17.287 -5.793 1.00 86.38 110 LYS A C 1
ATOM 902 O O . LYS A 1 110 ? -3.085 -16.757 -6.750 1.00 86.38 110 LYS A O 1
ATOM 907 N N . ASP A 1 111 ? -1.729 -18.356 -5.905 1.00 91.00 111 ASP A N 1
ATOM 908 C CA . ASP A 1 111 ? -1.394 -19.021 -7.171 1.00 91.00 111 ASP A CA 1
ATOM 909 C C . ASP A 1 111 ? -0.744 -18.083 -8.211 1.00 91.00 111 ASP A C 1
ATOM 911 O O . ASP A 1 111 ? -0.891 -18.290 -9.416 1.00 91.00 111 ASP A O 1
ATOM 915 N N . PHE A 1 112 ? -0.009 -17.052 -7.765 1.00 92.00 112 PHE A N 1
ATOM 916 C CA . PHE A 1 112 ? 0.598 -16.044 -8.646 1.00 92.00 112 PHE A CA 1
ATOM 917 C C . PHE A 1 112 ? 1.381 -16.642 -9.823 1.00 92.00 112 PHE A C 1
ATOM 919 O O . PHE A 1 112 ? 1.174 -16.232 -10.960 1.00 92.00 112 PHE A O 1
ATOM 926 N N . ASN A 1 113 ? 2.231 -17.646 -9.578 1.00 90.38 113 ASN A N 1
ATOM 927 C CA . ASN A 1 113 ? 3.049 -18.247 -10.637 1.00 90.38 113 ASN A CA 1
ATOM 928 C C . ASN A 1 113 ? 2.194 -18.905 -11.736 1.00 90.38 113 ASN A C 1
ATOM 930 O O . ASN A 1 113 ? 2.496 -18.736 -12.912 1.00 90.38 113 ASN A O 1
ATOM 934 N N . LYS A 1 114 ? 1.090 -19.577 -11.373 1.00 92.50 114 LYS A N 1
ATOM 935 C CA . LYS A 1 114 ? 0.149 -20.149 -12.354 1.00 92.50 114 LYS A CA 1
ATOM 936 C C . LYS A 1 114 ? -0.570 -19.056 -13.140 1.00 92.50 114 LYS A C 1
ATOM 938 O O . LYS A 1 114 ? -0.797 -19.192 -14.333 1.00 92.50 114 LYS A O 1
ATOM 943 N N . LYS A 1 115 ? -0.926 -17.952 -12.475 1.00 92.19 115 LYS A N 1
ATOM 944 C CA . LYS A 1 115 ? -1.565 -16.804 -13.132 1.00 92.19 115 LYS A CA 1
ATOM 945 C C . LYS A 1 115 ? -0.627 -16.121 -14.128 1.00 92.19 115 LYS A C 1
ATOM 947 O O . LYS A 1 115 ? -1.098 -15.714 -15.182 1.00 92.19 115 LYS A O 1
ATOM 952 N N . ILE A 1 116 ? 0.665 -16.022 -13.807 1.00 91.06 116 ILE A N 1
ATOM 953 C CA . ILE A 1 116 ? 1.695 -15.538 -14.737 1.00 91.06 116 ILE A CA 1
ATOM 954 C C . ILE A 1 116 ? 1.777 -16.453 -15.960 1.00 91.06 116 ILE A C 1
ATOM 956 O O . ILE A 1 116 ? 1.696 -15.957 -17.078 1.00 91.06 116 ILE A O 1
ATOM 960 N N . GLU A 1 117 ? 1.852 -17.768 -15.757 1.00 90.06 117 GLU A N 1
ATOM 961 C CA . GLU A 1 117 ? 1.894 -18.749 -16.849 1.00 90.06 117 GLU A CA 1
ATOM 962 C C . GLU A 1 117 ? 0.670 -18.633 -17.770 1.00 90.06 117 GLU A C 1
ATOM 964 O O . GLU A 1 117 ? 0.809 -18.551 -18.986 1.00 90.06 117 GLU A O 1
ATOM 969 N N . TRP A 1 118 ? -0.536 -18.525 -17.204 1.00 90.44 118 TRP A N 1
ATOM 970 C CA . TRP A 1 118 ? -1.766 -18.327 -17.984 1.00 90.44 118 TRP A CA 1
ATOM 971 C C . TRP A 1 118 ? -1.846 -16.972 -18.689 1.00 90.44 118 TRP A C 1
ATOM 973 O O . TRP A 1 118 ? -2.647 -16.814 -19.607 1.00 90.44 118 TRP A O 1
ATOM 983 N N . SER A 1 119 ? -1.071 -15.988 -18.234 1.00 89.75 119 SER A N 1
ATOM 984 C CA . SER A 1 119 ? -1.011 -14.660 -18.847 1.00 89.75 119 SER A CA 1
ATOM 985 C C . SER A 1 119 ? 0.021 -14.559 -19.970 1.00 89.75 119 SER A C 1
ATOM 987 O O . SER A 1 119 ? 0.062 -13.533 -20.649 1.00 89.75 119 SER A O 1
ATOM 989 N N . GLU A 1 120 ? 0.850 -15.591 -20.177 1.00 88.69 120 GLU A N 1
ATOM 990 C CA . GLU A 1 120 ? 1.757 -15.628 -21.321 1.00 88.69 120 GLU A CA 1
ATOM 991 C C . GLU A 1 120 ? 0.956 -15.632 -22.626 1.00 88.69 120 GLU A C 1
ATOM 993 O O . GLU A 1 120 ? -0.068 -16.307 -22.760 1.00 88.69 120 GLU A O 1
ATOM 998 N N . PHE A 1 121 ? 1.434 -14.875 -23.616 1.00 87.50 121 PHE A N 1
ATOM 999 C CA . PHE A 1 121 ? 0.855 -14.945 -24.951 1.00 87.50 121 PHE A CA 1
ATOM 1000 C C . PHE A 1 121 ? 0.968 -16.380 -25.488 1.00 87.50 121 PHE A C 1
ATOM 1002 O O . PHE A 1 121 ? 2.026 -17.000 -25.323 1.00 87.50 121 PHE A O 1
ATOM 1009 N N . PRO A 1 122 ? -0.078 -16.908 -26.154 1.00 84.19 122 PRO A N 1
ATOM 1010 C CA . PRO A 1 122 ? -0.003 -18.206 -26.806 1.00 84.19 122 PRO A CA 1
ATOM 1011 C C . PRO A 1 122 ? 1.220 -18.271 -27.721 1.00 84.19 122 PRO A C 1
ATOM 1013 O O . PRO A 1 122 ? 1.424 -17.392 -28.561 1.00 84.19 122 PRO A O 1
ATOM 1016 N N . LYS A 1 123 ? 2.044 -19.305 -27.544 1.00 82.06 123 LYS A N 1
ATOM 1017 C CA . LYS A 1 123 ? 3.173 -19.573 -28.438 1.00 82.06 123 LYS A CA 1
ATOM 1018 C C . LYS A 1 123 ? 2.606 -20.207 -29.712 1.00 82.06 123 LYS A C 1
ATOM 1020 O O . LYS A 1 123 ? 1.880 -21.195 -29.612 1.00 82.06 123 LYS A O 1
ATOM 1025 N N . LEU A 1 124 ? 2.870 -19.576 -30.859 1.00 69.75 124 LEU A N 1
ATOM 1026 C CA . LEU A 1 124 ? 2.508 -20.075 -32.192 1.00 69.75 124 LEU A CA 1
ATOM 1027 C C . LEU A 1 124 ? 3.357 -21.288 -32.581 1.00 69.75 124 LEU A C 1
ATOM 1029 O O . LEU A 1 124 ? 4.547 -21.311 -32.192 1.00 69.75 124 LEU A O 1
#

Radius of gyration: 18.03 Å; chains: 1; bounding box: 41×36×53 Å

Foldseek 3Di:
DCCCPPVVADLFAGDLVCCCPVQVQDPVVSVVQCVCQDPVRGRHDDPLVVLCVCVSSVNPSVCCNVPPLQVVLVVVVCCDPVHPHPDDDDPVSVVVNVVVVVVSCVVPPPPSVVVVVVPDDDDD

Sequence (124 aa):
YRLKDRYGIDPSNVDTWKLKVDFGLDEKIVEEYENMRDGNGIIKLTLSLDFKLLKDLKDEIGDLKEDKELLDLLSKRNSSILAHGLEPIDEKTAKRFYEKVLEIARRSIKDFNKKIEWSEFPKL

pLDDT: mean 93.18, std 4.23, range [69.75, 97.56]

Secondary structure (DSSP, 8-state):
-HHHHHH---TTS--HHHHHHTT---HHHHHHHHTT--TTS-----HHHHHHHHHHTT-TTGGGGG-HHHHHHHHHHHHBTTTTS-B---HHHHHHHHHHHHHHHHHHSTTHHHHHHHHSPPP-